Protein AF-A0A9E0UQ89-F1 (afdb_monomer_lite)

Foldseek 3Di:
DDQDPLVVLLVVVLVVCVVQQQWKWKAFRPPRDIDIGNCVVVVVVVCVVPDDPVGTDMDGHPDPDD

pLDDT: mean 72.87, std 14.26, range [37.69, 88.5]

Secondary structure (DSSP, 8-state):
-----HHHHHHHHHHH-GGGTT-EEEEETTT--EEEESSHHHHHHHHTTTS-GGGEEEEETT----

Structure (mmCIF, N/CA/C/O backbone):
data_AF-A0A9E0UQ89-F1
#
_entry.id   AF-A0A9E0UQ89-F1
#
loop_
_atom_site.group_PDB
_atom_site.id
_atom_site.type_symbol
_atom_site.label_atom_id
_atom_site.label_alt_id
_atom_site.label_comp_id
_atom_site.label_asym_id
_atom_site.label_entity_id
_atom_site.label_seq_id
_atom_site.pdbx_PDB_ins_code
_atom_site.Cartn_x
_atom_site.Cartn_y
_atom_site.Cartn_z
_atom_site.occupancy
_atom_site.B_iso_or_equiv
_atom_site.auth_seq_id
_atom_site.auth_comp_id
_atom_site.auth_asym_id
_atom_site.auth_atom_id
_atom_site.pdbx_PDB_model_num
ATOM 1 N N . MET A 1 1 ? -3.844 13.329 18.480 1.00 46.06 1 MET A N 1
ATOM 2 C CA . MET A 1 1 ? -3.048 13.000 17.271 1.00 46.06 1 MET A CA 1
ATOM 3 C C . MET A 1 1 ? -3.740 13.571 16.036 1.00 46.06 1 MET A C 1
ATOM 5 O O . MET A 1 1 ? -4.902 13.256 15.812 1.00 46.06 1 MET A O 1
ATOM 9 N N . ARG A 1 2 ? -3.083 14.444 15.257 1.00 53.47 2 ARG A N 1
ATOM 10 C CA . ARG A 1 2 ? -3.643 14.965 13.992 1.00 53.47 2 ARG A CA 1
ATOM 11 C C . ARG A 1 2 ? -3.712 13.822 12.972 1.00 53.47 2 ARG A C 1
ATOM 13 O O . ARG A 1 2 ? -2.675 13.256 12.640 1.00 53.47 2 ARG A O 1
ATOM 20 N N . LYS A 1 3 ? -4.908 13.492 12.468 1.00 59.59 3 LYS A N 1
ATOM 21 C CA . LYS A 1 3 ? -5.075 12.540 11.356 1.00 59.59 3 LYS A CA 1
ATOM 22 C C . LYS A 1 3 ? -4.279 13.052 10.150 1.00 59.59 3 LYS A C 1
ATOM 24 O O . LYS A 1 3 ? -4.619 14.093 9.587 1.00 59.59 3 LYS A O 1
ATOM 29 N N . LYS A 1 4 ? -3.207 12.349 9.762 1.00 67.38 4 LYS A N 1
ATOM 30 C CA . LYS A 1 4 ? -2.496 12.639 8.508 1.00 67.38 4 LYS A CA 1
ATOM 31 C C . LYS A 1 4 ? -3.480 12.454 7.350 1.00 67.38 4 LYS A C 1
ATOM 33 O O . LYS A 1 4 ? -4.183 11.446 7.282 1.00 67.38 4 LYS A O 1
ATOM 38 N N . ARG A 1 5 ? -3.545 13.429 6.437 1.00 80.44 5 ARG A N 1
ATOM 39 C CA . ARG A 1 5 ? -4.383 13.318 5.234 1.00 80.44 5 ARG A CA 1
ATOM 40 C C . ARG A 1 5 ? -3.915 12.114 4.414 1.00 80.44 5 ARG A C 1
ATOM 42 O O . ARG A 1 5 ? -2.720 11.949 4.177 1.00 80.44 5 ARG A O 1
ATOM 49 N N . LEU A 1 6 ? -4.861 11.298 3.947 1.00 79.31 6 LEU A N 1
ATOM 50 C CA . LEU A 1 6 ? -4.584 10.090 3.161 1.00 79.31 6 LEU A CA 1
ATOM 51 C C . LEU A 1 6 ? -3.705 10.382 1.934 1.00 79.31 6 LEU A C 1
ATOM 53 O O . LEU A 1 6 ? -2.851 9.577 1.578 1.00 79.31 6 LEU A O 1
ATOM 57 N N . SER A 1 7 ? -3.874 11.550 1.312 1.00 81.50 7 SER A N 1
ATOM 58 C CA . SER A 1 7 ? -3.050 12.009 0.190 1.00 81.50 7 SER A CA 1
ATOM 59 C C . SER A 1 7 ? -1.571 12.170 0.555 1.00 81.50 7 SER A C 1
ATOM 61 O O . SER A 1 7 ? -0.708 11.790 -0.233 1.00 81.50 7 SER A O 1
ATOM 63 N N . THR A 1 8 ? -1.263 12.671 1.753 1.00 86.31 8 THR A N 1
ATOM 64 C CA . THR A 1 8 ? 0.111 12.766 2.262 1.00 86.31 8 THR A CA 1
ATOM 65 C C . THR A 1 8 ? 0.710 11.378 2.455 1.00 86.31 8 THR A C 1
ATOM 67 O O . THR A 1 8 ? 1.825 11.132 2.007 1.00 86.31 8 THR A O 1
ATOM 70 N N . ILE A 1 9 ? -0.056 10.447 3.030 1.00 84.88 9 ILE A N 1
ATOM 71 C CA . ILE A 1 9 ? 0.387 9.063 3.255 1.00 84.88 9 ILE A CA 1
ATOM 72 C C . ILE A 1 9 ? 0.672 8.362 1.919 1.00 84.88 9 ILE A C 1
ATOM 74 O O . ILE A 1 9 ? 1.711 7.729 1.767 1.00 84.88 9 ILE A O 1
ATOM 78 N N . LYS A 1 10 ? -0.196 8.525 0.911 1.00 85.19 10 LYS A N 1
ATOM 79 C CA . LYS A 1 10 ? 0.024 7.973 -0.439 1.00 85.19 10 LYS A CA 1
ATOM 80 C C . LYS A 1 10 ? 1.336 8.474 -1.057 1.00 85.19 10 LYS A C 1
ATOM 82 O O . LYS A 1 10 ? 2.109 7.671 -1.577 1.00 85.19 10 LYS A O 1
ATOM 87 N N . LYS A 1 11 ? 1.610 9.782 -0.951 1.00 85.88 11 LYS A N 1
ATOM 88 C CA . LYS A 1 11 ? 2.859 10.392 -1.440 1.00 85.88 11 LYS A CA 1
ATOM 89 C C . LYS A 1 11 ? 4.086 9.881 -0.679 1.00 85.88 11 LYS A C 1
ATOM 91 O O . LYS A 1 11 ? 5.084 9.551 -1.312 1.00 85.88 11 LYS A O 1
ATOM 96 N N . GLU A 1 12 ? 4.008 9.776 0.650 1.00 87.69 12 GLU A N 1
ATOM 97 C CA . GLU A 1 12 ? 5.080 9.210 1.485 1.00 87.69 12 GLU A CA 1
ATOM 98 C C . GLU A 1 12 ? 5.376 7.753 1.092 1.00 87.69 12 GLU A C 1
ATOM 100 O O . GLU A 1 12 ? 6.535 7.398 0.884 1.00 87.69 12 GLU A O 1
ATOM 105 N N . ILE A 1 13 ? 4.339 6.927 0.908 1.00 86.25 13 ILE A N 1
ATOM 106 C CA . ILE A 1 13 ? 4.477 5.523 0.494 1.00 86.25 13 ILE A CA 1
ATOM 107 C C . ILE A 1 13 ? 5.162 5.415 -0.869 1.00 86.25 13 ILE A C 1
ATOM 109 O O . ILE A 1 13 ? 6.096 4.623 -1.011 1.00 86.25 13 ILE A O 1
ATOM 113 N N . ALA A 1 14 ? 4.720 6.199 -1.856 1.00 86.06 14 ALA A N 1
ATOM 114 C CA . ALA A 1 14 ? 5.306 6.192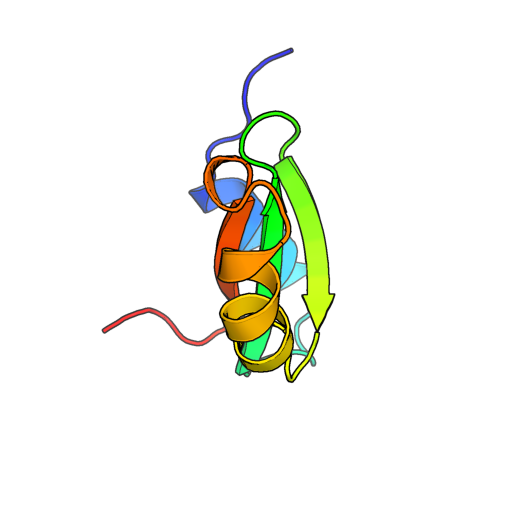 -3.194 1.00 86.06 14 ALA A CA 1
ATOM 115 C C . ALA A 1 14 ? 6.775 6.640 -3.171 1.00 86.06 14 ALA A C 1
ATOM 117 O O . ALA A 1 14 ? 7.631 5.971 -3.749 1.00 86.06 14 ALA A O 1
ATOM 118 N N . ARG A 1 15 ? 7.087 7.710 -2.429 1.00 86.56 15 ARG A N 1
ATOM 119 C CA . ARG A 1 15 ? 8.455 8.234 -2.293 1.00 86.56 15 ARG A CA 1
ATOM 120 C C . ARG A 1 15 ? 9.392 7.257 -1.583 1.00 86.56 15 ARG A C 1
ATOM 122 O O . ARG A 1 15 ? 10.539 7.120 -1.989 1.00 86.56 15 ARG A O 1
ATOM 129 N N . ALA A 1 16 ? 8.910 6.575 -0.546 1.00 88.50 16 ALA A N 1
ATOM 130 C CA . ALA A 1 16 ? 9.690 5.590 0.201 1.00 88.50 16 ALA A CA 1
ATOM 131 C C . ALA A 1 16 ? 9.852 4.255 -0.549 1.00 88.50 16 ALA A C 1
ATOM 133 O O . ALA A 1 16 ? 10.721 3.457 -0.205 1.00 88.50 16 ALA A O 1
ATOM 134 N N . ASN A 1 17 ? 9.020 3.983 -1.562 1.00 86.44 17 ASN A N 1
ATOM 135 C CA . ASN A 1 17 ? 9.004 2.703 -2.270 1.00 86.44 17 ASN A CA 1
ATOM 136 C C . ASN A 1 17 ? 9.025 2.860 -3.805 1.00 86.44 17 ASN A C 1
ATOM 138 O O . ASN A 1 17 ? 8.153 2.309 -4.483 1.00 86.44 17 ASN A O 1
ATOM 142 N N . PRO A 1 18 ? 10.044 3.522 -4.385 1.00 82.56 18 PRO A N 1
ATOM 143 C CA . PRO A 1 18 ? 10.098 3.795 -5.824 1.00 82.56 18 PRO A CA 1
ATOM 144 C C . PRO A 1 18 ? 10.172 2.523 -6.689 1.00 82.56 18 PRO A C 1
ATOM 146 O O . PRO A 1 18 ? 9.694 2.508 -7.815 1.00 82.56 18 PRO A O 1
ATOM 149 N N . LYS A 1 19 ? 10.712 1.415 -6.157 1.00 86.00 19 LYS A N 1
ATOM 150 C CA . LYS A 1 19 ? 10.785 0.109 -6.850 1.00 86.00 19 LYS A CA 1
ATOM 151 C C . LYS A 1 19 ? 9.500 -0.727 -6.746 1.00 86.00 19 LYS A C 1
ATOM 153 O O . LYS A 1 19 ? 9.456 -1.851 -7.244 1.00 86.00 19 LYS A O 1
ATOM 158 N N . LYS A 1 20 ? 8.471 -0.232 -6.048 1.00 83.50 20 LYS A N 1
ATOM 159 C CA . LYS A 1 20 ? 7.209 -0.954 -5.807 1.00 83.50 20 LYS A CA 1
ATOM 160 C C . LYS A 1 20 ? 6.036 -0.359 -6.585 1.00 83.50 20 LYS A C 1
ATOM 162 O O . LYS A 1 20 ? 4.885 -0.554 -6.202 1.00 83.50 20 LYS A O 1
ATOM 167 N N . THR A 1 21 ? 6.306 0.327 -7.693 1.00 83.69 21 THR A N 1
ATOM 168 C CA . THR A 1 21 ? 5.274 0.713 -8.661 1.00 83.69 21 THR A CA 1
ATOM 169 C C . THR A 1 21 ? 4.418 -0.500 -9.035 1.00 83.69 21 THR A C 1
ATOM 171 O O . THR A 1 21 ? 4.931 -1.600 -9.251 1.00 83.69 21 THR A O 1
ATOM 174 N N . GLY A 1 22 ? 3.099 -0.324 -9.029 1.00 79.62 22 GLY A N 1
ATOM 175 C CA . GLY A 1 22 ? 2.124 -1.385 -9.282 1.00 79.62 22 GLY A CA 1
ATOM 176 C C . GLY A 1 22 ? 1.773 -2.262 -8.074 1.00 79.62 22 GLY A C 1
ATOM 177 O O . GLY A 1 22 ? 0.808 -3.021 -8.161 1.00 79.62 22 GLY A O 1
ATOM 178 N N . TRP A 1 23 ? 2.483 -2.147 -6.945 1.00 85.75 23 TRP A N 1
ATOM 179 C CA . TRP A 1 23 ? 2.102 -2.818 -5.699 1.00 85.75 23 TRP A CA 1
ATOM 180 C C . TRP A 1 23 ? 0.916 -2.120 -5.037 1.00 85.75 23 TRP A C 1
ATOM 182 O O . TRP A 1 23 ? 0.652 -0.938 -5.263 1.00 85.75 23 TRP A O 1
ATOM 192 N N . TYR A 1 24 ? 0.237 -2.845 -4.153 1.00 83.75 24 TYR A N 1
ATOM 193 C CA . TYR A 1 24 ? -0.852 -2.314 -3.350 1.00 83.75 24 TYR A CA 1
ATOM 194 C C . TYR A 1 24 ? -0.385 -1.974 -1.939 1.00 83.75 24 TYR A C 1
ATOM 196 O O . TYR A 1 24 ? 0.384 -2.717 -1.325 1.00 83.75 24 TYR A O 1
ATOM 204 N N . ALA A 1 25 ? -0.895 -0.860 -1.427 1.00 85.38 25 ALA A N 1
ATOM 205 C CA . ALA A 1 25 ? -0.792 -0.439 -0.045 1.00 85.38 25 ALA A CA 1
ATOM 206 C C . ALA A 1 25 ? -2.172 -0.502 0.620 1.00 85.38 25 ALA A C 1
ATOM 208 O O . ALA A 1 25 ? -3.135 0.077 0.111 1.00 85.38 25 ALA A O 1
ATOM 209 N N . ALA A 1 26 ? -2.256 -1.183 1.760 1.00 85.25 26 ALA A N 1
ATOM 210 C CA . ALA A 1 26 ? -3.397 -1.129 2.667 1.00 85.25 26 ALA A CA 1
ATOM 211 C C . ALA A 1 26 ? -3.077 -0.126 3.774 1.00 85.25 26 ALA A C 1
ATOM 213 O O . ALA A 1 26 ? -2.155 -0.369 4.549 1.00 85.25 26 ALA A O 1
ATOM 214 N N . ILE A 1 27 ? -3.797 0.992 3.824 1.00 85.25 27 ILE A N 1
ATOM 215 C CA . ILE A 1 27 ? -3.566 2.102 4.756 1.00 85.25 27 ILE A CA 1
ATOM 216 C C . ILE A 1 27 ? -4.683 2.110 5.793 1.00 85.25 27 ILE A C 1
ATOM 218 O O . ILE A 1 27 ? -5.846 2.277 5.439 1.00 85.25 27 ILE A O 1
ATOM 222 N N . GLU A 1 28 ? -4.365 1.965 7.068 1.00 84.88 28 GLU A N 1
ATOM 223 C CA . GLU A 1 28 ? -5.352 2.026 8.140 1.00 84.88 28 GLU A CA 1
ATOM 224 C C . GLU A 1 28 ? -5.921 3.451 8.280 1.00 84.88 28 GLU A C 1
ATOM 226 O O . GLU A 1 28 ? -5.181 4.426 8.411 1.00 84.88 28 GLU A O 1
ATOM 231 N N . LYS A 1 29 ? -7.252 3.589 8.265 1.00 79.38 29 LYS A N 1
ATOM 232 C CA . LYS A 1 29 ? -7.974 4.874 8.262 1.00 79.38 29 LYS A CA 1
ATOM 233 C C . LYS A 1 29 ? -7.740 5.704 9.526 1.00 79.38 29 LYS A C 1
ATOM 235 O O . LYS A 1 29 ? -7.789 6.931 9.461 1.00 79.38 29 LYS A O 1
ATOM 240 N N . ASN A 1 30 ? -7.519 5.047 10.665 1.00 80.19 30 ASN A N 1
ATOM 241 C CA . ASN A 1 30 ? -7.416 5.712 11.964 1.00 80.19 30 ASN A CA 1
ATOM 242 C C . ASN A 1 30 ? -5.980 6.104 12.324 1.00 80.19 30 ASN A C 1
ATOM 244 O O . ASN A 1 30 ? -5.765 7.218 12.798 1.00 80.19 30 ASN A O 1
ATOM 248 N N . SER A 1 31 ? -5.011 5.218 12.082 1.00 80.69 31 SER A N 1
ATOM 249 C CA . SER A 1 31 ? -3.603 5.431 12.442 1.00 80.69 31 SER A CA 1
ATOM 250 C C . SER A 1 31 ? -2.760 5.985 11.287 1.00 80.69 31 SER A C 1
ATOM 252 O O . SER A 1 31 ? -1.760 6.662 11.517 1.00 80.69 31 SER A O 1
ATOM 254 N N . GLY A 1 32 ? -3.151 5.712 10.037 1.00 78.88 32 GLY A N 1
ATOM 255 C CA . GLY A 1 32 ? -2.329 5.966 8.855 1.00 78.88 32 GLY A CA 1
ATOM 256 C C . GLY A 1 32 ? -1.197 4.953 8.640 1.00 78.88 32 GLY A C 1
ATOM 257 O O . GLY A 1 32 ? -0.441 5.098 7.678 1.00 78.88 32 GLY A O 1
ATOM 258 N N . SER A 1 33 ? -1.075 3.928 9.490 1.00 83.56 33 SER A N 1
ATOM 259 C CA . SER A 1 33 ? -0.142 2.815 9.295 1.00 83.56 33 SER A CA 1
ATOM 260 C C . SER A 1 33 ? -0.475 2.051 8.018 1.00 83.56 33 SER A C 1
ATOM 262 O O . SER A 1 33 ? -1.641 1.939 7.642 1.00 83.56 33 SER A O 1
ATOM 264 N N . TYR A 1 34 ? 0.538 1.512 7.337 1.00 84.38 34 TYR A N 1
ATOM 265 C CA . TYR A 1 34 ? 0.323 0.827 6.067 1.00 84.38 34 TYR A CA 1
ATOM 266 C C . TYR A 1 34 ? 1.100 -0.479 5.925 1.00 84.38 34 TYR A C 1
ATOM 268 O O . TYR A 1 34 ? 2.160 -0.674 6.518 1.00 84.38 34 TYR A O 1
ATOM 276 N N . ARG A 1 35 ? 0.565 -1.373 5.090 1.00 84.06 35 ARG A N 1
ATOM 277 C CA . ARG A 1 35 ? 1.213 -2.618 4.654 1.00 84.06 35 ARG A CA 1
ATOM 278 C C . ARG A 1 35 ? 1.248 -2.695 3.135 1.00 84.06 35 ARG A C 1
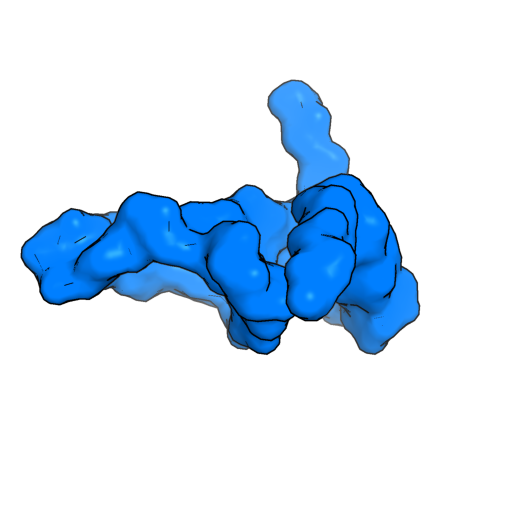ATOM 280 O O . ARG A 1 35 ? 0.321 -2.225 2.482 1.00 84.06 35 ARG A O 1
ATOM 287 N N . LEU A 1 36 ? 2.305 -3.296 2.587 1.00 84.69 36 LEU A N 1
ATOM 288 C CA . LEU A 1 36 ? 2.539 -3.405 1.144 1.00 84.69 36 LEU A CA 1
ATOM 289 C C . LEU A 1 36 ? 2.460 -4.852 0.664 1.00 84.69 36 LEU A C 1
ATOM 291 O O . LEU A 1 36 ? 2.911 -5.757 1.361 1.00 84.69 36 LEU A O 1
ATOM 295 N N . GLY A 1 37 ? 1.947 -5.066 -0.546 1.00 82.88 37 GLY A N 1
ATOM 296 C CA . GLY A 1 37 ? 1.873 -6.393 -1.157 1.00 82.88 37 GLY A CA 1
ATOM 297 C C . GLY A 1 37 ? 1.458 -6.347 -2.625 1.00 82.88 37 GLY A C 1
ATOM 298 O O . GLY A 1 37 ? 0.690 -5.482 -3.040 1.00 82.88 37 GLY A O 1
ATOM 299 N N . ARG A 1 38 ? 1.965 -7.289 -3.426 1.00 74.75 38 ARG A N 1
ATOM 300 C CA . ARG A 1 38 ? 1.655 -7.394 -4.867 1.00 74.75 38 ARG A CA 1
ATOM 301 C C . ARG A 1 38 ? 0.240 -7.901 -5.141 1.00 74.75 38 ARG A C 1
ATOM 303 O O . ARG A 1 38 ? -0.423 -7.408 -6.041 1.00 74.75 38 ARG A O 1
ATOM 310 N N . THR A 1 39 ? -0.235 -8.838 -4.330 1.00 68.31 39 THR A N 1
ATOM 311 C CA . THR A 1 39 ? -1.544 -9.506 -4.465 1.00 68.31 39 THR A CA 1
ATOM 312 C C . THR A 1 39 ? -2.500 -9.129 -3.343 1.00 68.31 39 THR A C 1
AT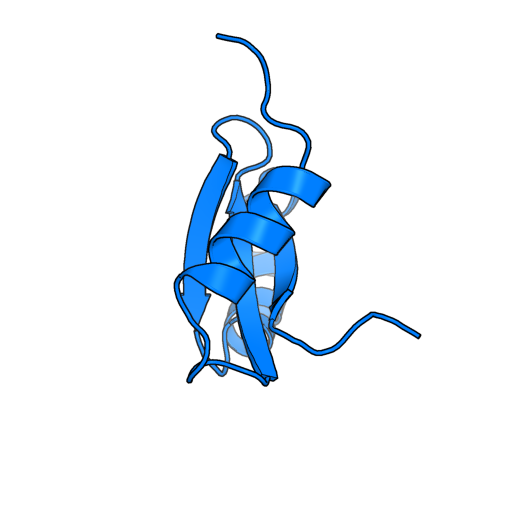OM 314 O O . THR A 1 39 ? -3.468 -9.836 -3.073 1.00 68.31 39 THR A O 1
ATOM 317 N N . LEU A 1 40 ? -2.238 -7.991 -2.691 1.00 67.00 40 LEU A N 1
ATOM 318 C CA . LEU A 1 40 ? -2.986 -7.563 -1.518 1.00 67.00 40 LEU A CA 1
ATOM 319 C C . LEU A 1 40 ? -4.482 -7.505 -1.840 1.00 67.00 40 LEU A C 1
ATOM 321 O O . LEU A 1 40 ? -5.238 -8.068 -1.075 1.00 67.00 40 LEU A O 1
ATOM 325 N N . ILE A 1 41 ? -4.897 -7.010 -3.016 1.00 64.38 41 ILE A N 1
ATOM 326 C CA . ILE A 1 41 ? -6.308 -6.999 -3.454 1.00 64.38 41 ILE A CA 1
ATOM 327 C C . ILE A 1 41 ? -6.947 -8.394 -3.550 1.00 64.38 41 ILE A C 1
ATOM 329 O O . ILE A 1 41 ? -8.089 -8.549 -3.128 1.00 64.38 41 ILE A O 1
ATOM 333 N N . SER A 1 42 ? -6.259 -9.401 -4.094 1.00 58.50 42 SER A N 1
ATOM 334 C CA . SER A 1 42 ? -6.818 -10.752 -4.274 1.00 58.50 42 SER A CA 1
ATOM 335 C C . SER A 1 42 ? -7.003 -11.452 -2.929 1.00 58.50 42 SER A C 1
ATOM 337 O O . SER A 1 42 ? -8.069 -11.995 -2.645 1.00 58.50 42 SER A O 1
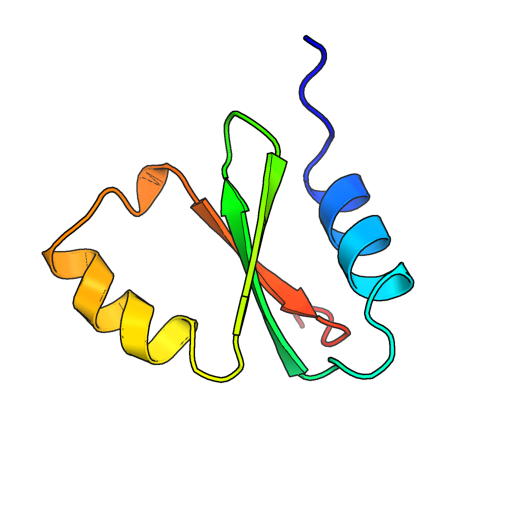ATOM 339 N N . SER A 1 43 ? -5.998 -11.343 -2.057 1.00 57.78 43 SER A N 1
ATOM 340 C CA . SER A 1 43 ? -6.098 -11.778 -0.663 1.00 57.78 43 SER A CA 1
ATOM 341 C C . SER A 1 43 ? -7.150 -10.965 0.109 1.00 57.78 43 SER A C 1
ATOM 343 O O . SER A 1 43 ? -7.793 -11.499 1.008 1.00 57.78 43 SER A O 1
ATOM 345 N N . TYR A 1 44 ? -7.388 -9.700 -0.268 1.00 57.81 44 TYR A N 1
ATOM 346 C CA . TYR A 1 44 ? -8.360 -8.821 0.389 1.00 57.81 44 TYR A CA 1
ATOM 347 C C . TYR A 1 44 ? -9.806 -8.993 -0.084 1.00 57.81 44 TYR A C 1
ATOM 349 O O . TYR A 1 44 ? -10.714 -8.777 0.711 1.00 57.81 44 TYR A O 1
ATOM 357 N N . LYS A 1 45 ? -10.062 -9.401 -1.337 1.00 54.44 45 LYS A N 1
ATOM 358 C CA . LYS A 1 45 ? -11.416 -9.781 -1.792 1.00 54.44 45 LYS A CA 1
ATOM 359 C C . LYS A 1 45 ? -11.950 -10.952 -0.968 1.00 54.44 45 LYS A C 1
ATOM 361 O O . LYS A 1 45 ? -13.098 -10.901 -0.542 1.00 54.44 45 LYS A O 1
ATOM 366 N N . ASN A 1 46 ? -11.091 -11.927 -0.665 1.00 52.94 46 ASN A N 1
ATOM 367 C CA . ASN A 1 46 ? -11.402 -13.000 0.282 1.00 52.94 46 ASN A CA 1
ATOM 368 C C . ASN A 1 46 ? -11.477 -12.485 1.730 1.00 52.94 46 ASN A C 1
ATOM 370 O O . ASN A 1 46 ? -12.386 -12.862 2.463 1.00 52.94 46 ASN A O 1
ATOM 374 N N . ALA A 1 47 ? -10.600 -11.559 2.140 1.00 51.31 47 ALA A N 1
ATOM 375 C CA . ALA A 1 47 ? -10.672 -10.951 3.475 1.00 51.31 47 ALA A CA 1
ATOM 376 C C . ALA A 1 47 ? -11.925 -10.080 3.694 1.00 51.31 47 ALA A C 1
ATOM 378 O O . ALA A 1 47 ? -12.334 -9.907 4.838 1.00 51.31 47 ALA A O 1
ATOM 379 N N . ARG A 1 48 ? -12.575 -9.577 2.633 1.00 48.44 48 ARG A N 1
ATOM 380 C CA . ARG A 1 48 ? -13.843 -8.829 2.708 1.00 48.44 48 ARG A CA 1
ATOM 381 C C . ARG A 1 48 ? -14.974 -9.649 3.325 1.00 48.44 48 ARG A C 1
ATOM 383 O O . ARG A 1 48 ? -15.873 -9.063 3.914 1.00 48.44 48 ARG A O 1
ATOM 390 N N . ALA A 1 49 ? -14.884 -10.975 3.242 1.00 49.00 49 ALA A N 1
ATOM 391 C CA . ALA A 1 49 ? -15.796 -11.895 3.907 1.00 49.00 49 ALA A CA 1
ATOM 392 C C . ALA A 1 49 ? -15.429 -12.172 5.381 1.00 49.00 49 ALA A C 1
ATOM 394 O O . ALA A 1 49 ? -16.253 -12.70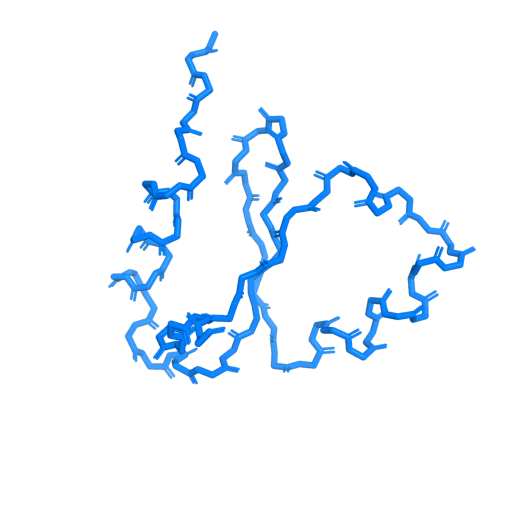8 6.110 1.00 49.00 49 ALA A O 1
ATOM 395 N N . VAL A 1 50 ? -14.214 -11.821 5.831 1.00 52.78 50 VAL A N 1
ATOM 396 C CA . VAL A 1 50 ? -13.652 -12.290 7.114 1.00 52.78 50 VAL A CA 1
ATOM 397 C C . VAL A 1 50 ? -13.288 -11.150 8.085 1.00 52.78 50 VAL A C 1
ATOM 399 O O . VAL A 1 50 ? -13.453 -11.321 9.289 1.00 52.78 50 VAL A O 1
ATOM 402 N N . LEU A 1 51 ? -12.815 -9.975 7.635 1.00 48.75 51 LEU A N 1
ATOM 403 C CA . LEU A 1 51 ? -12.265 -8.939 8.531 1.00 48.75 51 LEU A CA 1
ATOM 404 C C . LEU A 1 51 ? -12.449 -7.494 8.030 1.00 48.75 51 LEU A C 1
ATOM 406 O O . LEU A 1 51 ? -11.916 -7.123 6.990 1.00 48.75 51 LEU A O 1
ATOM 410 N N . LYS A 1 52 ? -13.118 -6.664 8.852 1.00 53.78 52 LYS A N 1
ATOM 411 C CA . LYS A 1 52 ? -12.957 -5.198 9.053 1.00 53.78 52 LYS A CA 1
ATOM 412 C C . LYS A 1 52 ? -12.418 -4.370 7.866 1.00 53.78 52 LYS A C 1
ATOM 414 O O . LYS A 1 52 ? -11.522 -3.546 8.024 1.00 53.78 52 LYS A O 1
ATOM 419 N N . VAL A 1 53 ? -12.983 -4.525 6.674 1.00 54.41 53 VAL A N 1
ATOM 420 C CA . VAL A 1 53 ? -12.554 -3.759 5.485 1.00 54.41 53 VAL A CA 1
ATOM 421 C C . VAL A 1 53 ? -12.834 -2.263 5.627 1.00 54.41 53 VAL A C 1
ATOM 423 O O . VAL A 1 53 ? -12.120 -1.439 5.058 1.00 54.41 53 VAL A O 1
ATOM 426 N N . ASP A 1 54 ? -13.784 -1.888 6.483 1.00 60.88 54 ASP A N 1
ATOM 427 C CA . ASP A 1 54 ? -14.060 -0.488 6.783 1.00 60.88 54 ASP A CA 1
ATOM 428 C C . ASP A 1 54 ? -12.916 0.253 7.470 1.00 60.88 54 ASP A C 1
ATOM 430 O O . ASP A 1 54 ? -12.933 1.483 7.470 1.00 60.88 54 ASP A O 1
ATOM 434 N N . THR A 1 55 ? -11.892 -0.428 7.992 1.00 74.19 55 THR A N 1
ATOM 435 C CA . THR A 1 55 ? -10.763 0.244 8.649 1.00 74.19 55 THR A CA 1
ATOM 436 C C . THR A 1 55 ? -9.599 0.553 7.717 1.00 74.19 55 THR A C 1
ATOM 438 O O . THR A 1 55 ? -8.689 1.248 8.156 1.00 74.19 55 THR A O 1
ATOM 441 N N . PHE A 1 56 ? -9.598 0.112 6.451 1.00 77.06 56 PHE A N 1
ATOM 442 C CA . PHE A 1 56 ? -8.461 0.316 5.541 1.00 77.06 56 PHE A CA 1
ATOM 443 C C . PHE A 1 56 ? -8.849 1.023 4.233 1.00 77.06 56 PHE A C 1
ATOM 445 O O . PHE A 1 56 ? -9.922 0.817 3.677 1.00 77.06 56 PHE A O 1
ATOM 452 N N . ASN A 1 57 ? -7.948 1.869 3.733 1.00 79.38 57 ASN A N 1
ATOM 453 C CA . ASN A 1 57 ? -7.973 2.471 2.405 1.00 79.38 57 ASN A CA 1
ATOM 454 C C . ASN A 1 57 ? -6.926 1.795 1.521 1.00 79.38 57 ASN A C 1
ATOM 456 O O . ASN A 1 57 ? -5.765 1.669 1.914 1.00 79.38 57 ASN A O 1
ATOM 460 N N . PHE A 1 58 ? -7.317 1.426 0.305 1.00 78.75 58 PHE A N 1
ATOM 461 C CA . PHE A 1 58 ? -6.425 0.789 -0.657 1.00 78.75 58 PHE A CA 1
ATOM 462 C C . PHE A 1 58 ? -5.874 1.804 -1.644 1.00 78.75 58 PHE A C 1
ATOM 464 O O . PHE A 1 58 ? -6.581 2.690 -2.125 1.00 78.75 58 PHE A O 1
ATOM 471 N N . TYR A 1 59 ? -4.589 1.669 -1.939 1.00 80.00 59 TYR A N 1
ATOM 472 C CA . TYR A 1 59 ? -3.882 2.521 -2.881 1.00 80.00 59 TYR A CA 1
ATOM 473 C C . TYR A 1 59 ? -2.931 1.677 -3.724 1.00 80.00 59 TYR A C 1
ATOM 475 O O . TYR A 1 59 ? -2.190 0.861 -3.179 1.00 80.00 59 TYR A O 1
ATOM 483 N N . LYS A 1 60 ? -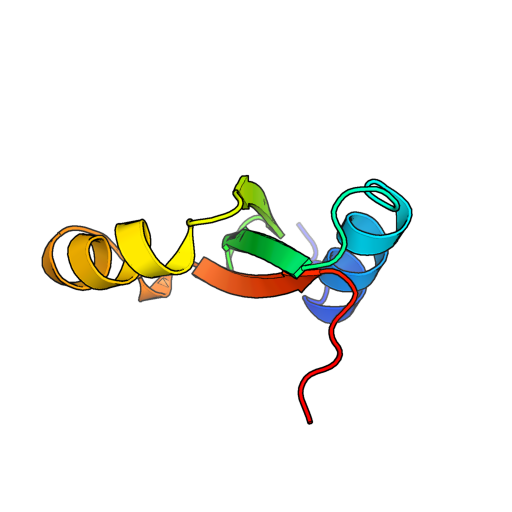2.944 1.863 -5.045 1.00 85.31 60 LYS A N 1
ATOM 484 C CA . LYS A 1 60 ? -1.957 1.266 -5.947 1.00 85.31 60 LYS A CA 1
ATOM 485 C C . LYS A 1 60 ? -0.811 2.256 -6.135 1.00 85.31 60 LYS A C 1
ATOM 487 O O . LYS A 1 60 ? -1.032 3.391 -6.540 1.00 85.31 60 LYS A O 1
ATOM 492 N N . ILE A 1 61 ? 0.406 1.846 -5.797 1.00 83.75 61 ILE A N 1
ATOM 493 C CA . ILE A 1 61 ? 1.569 2.737 -5.787 1.00 83.75 61 ILE A CA 1
ATOM 494 C C . ILE A 1 61 ? 1.973 3.088 -7.215 1.00 83.75 61 ILE A C 1
ATOM 496 O O . ILE A 1 61 ? 2.170 2.191 -8.036 1.00 83.75 61 ILE A O 1
ATOM 500 N N . GLY A 1 62 ? 2.144 4.385 -7.486 1.00 74.25 62 GLY A N 1
ATOM 501 C CA . GLY A 1 62 ? 2.671 4.881 -8.764 1.00 74.25 62 GLY A CA 1
ATOM 502 C C . GLY A 1 62 ? 1.760 4.624 -9.966 1.00 74.25 62 GLY A C 1
ATOM 503 O O . GLY A 1 62 ? 2.184 4.809 -11.099 1.00 74.25 62 GLY A O 1
ATOM 504 N N . VAL A 1 63 ? 0.526 4.185 -9.721 1.00 70.38 63 VAL A N 1
ATOM 505 C CA . VAL A 1 63 ? -0.535 4.130 -10.719 1.00 70.38 63 VAL A CA 1
ATOM 506 C C . VAL A 1 63 ? -1.592 5.087 -10.201 1.00 70.38 63 VAL A C 1
ATOM 508 O O . VAL A 1 63 ? -2.333 4.745 -9.275 1.00 70.38 63 VAL A O 1
ATOM 511 N N . ASP A 1 64 ? -1.572 6.320 -10.703 1.00 52.59 64 ASP A N 1
ATOM 512 C CA . ASP A 1 64 ? -2.659 7.256 -10.436 1.00 52.59 64 ASP A CA 1
ATOM 513 C C . ASP A 1 64 ? -3.977 6.595 -10.872 1.00 52.59 64 ASP A C 1
ATOM 515 O O . ASP A 1 64 ? -4.011 5.932 -11.916 1.00 52.59 64 ASP A O 1
ATOM 519 N N . PRO A 1 65 ? -5.040 6.671 -10.056 1.00 44.69 65 PRO A N 1
ATOM 520 C CA . PRO A 1 65 ? -6.355 6.276 -10.522 1.00 44.69 65 PRO A CA 1
ATOM 521 C C . PRO A 1 65 ? -6.727 7.206 -11.682 1.00 44.69 65 PRO A C 1
ATOM 523 O O . PRO A 1 65 ? -6.768 8.420 -11.495 1.00 44.69 65 PRO A O 1
ATOM 526 N N . ILE A 1 66 ? -6.941 6.628 -12.866 1.00 37.69 66 ILE A N 1
ATOM 527 C CA . ILE A 1 66 ? -7.779 7.251 -13.899 1.00 37.69 66 ILE A CA 1
ATOM 528 C C . ILE A 1 66 ? -9.177 7.437 -13.306 1.00 37.69 66 ILE A C 1
ATOM 530 O O . ILE A 1 66 ? -9.634 6.494 -12.612 1.00 37.69 66 ILE A O 1
#

Radius of gyration: 11.86 Å; chains: 1; bounding box: 27×28×31 Å

Sequence (66 aa):
MRKKRLSTIKKEIARANPKKTGWYAAIEKNSGSYRLGRTLISSYKNARAVLKVDTFNFYKIGVDPI